Protein AF-A0A942EZS2-F1 (afdb_monomer_lite)

Sequence (96 aa):
MRIENKTNKWTDYYDQADIFEELIEGPIHFNLDPRLKQDILSKRTKRKLKNMAIK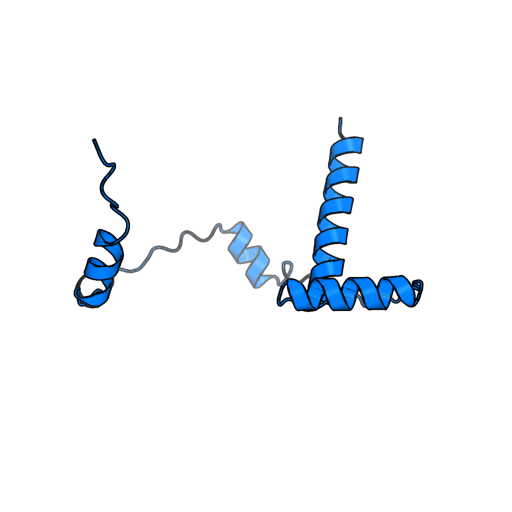MDPLQVIAIRKLATKKSIPYQTLIRHWLSEMIKKELTLNRA

Radius of gyration: 23.3 Å; chains: 1; bounding box: 44×50×49 Å

pLDDT: mean 74.41, std 16.74, range [34.81, 95.38]

Secondary structure (DSSP, 8-state):
-----TTHHHHHHHHHS-TTTT-----------HHHHHHHHTTTT-PPP--------HHHHHHHHHHHHHTTS-HHHHHHHHHHHHHHHHHHHTT-

Foldseek 3Di:
DDDDDPPVPVVVCVVPDPCVVVDDPDPPPPPQPPVNVCCVVVVVVCPDDDDDDDDDDPVVVVVLCVVCVVVVHDSVVVVVVVVVVVVVVVVVVVVD

Structure (mmCIF, N/CA/C/O backbone):
data_AF-A0A942EZS2-F1
#
_entry.id   AF-A0A942EZS2-F1
#
loop_
_atom_site.group_PDB
_atom_site.id
_atom_site.type_symbol
_atom_site.label_atom_id
_atom_site.label_alt_id
_atom_site.label_comp_id
_atom_site.label_asym_id
_atom_site.label_entity_id
_atom_site.label_seq_id
_atom_site.pdbx_PDB_ins_code
_atom_site.Cartn_x
_atom_site.Cartn_y
_atom_site.Cartn_z
_atom_site.occupancy
_atom_site.B_iso_or_equiv
_atom_site.auth_seq_id
_atom_site.auth_comp_id
_atom_site.auth_asym_id
_atom_site.auth_atom_id
_atom_site.pdbx_PDB_model_num
ATOM 1 N N . MET A 1 1 ? 30.963 -31.418 22.775 1.00 39.69 1 MET A N 1
ATOM 2 C CA . MET A 1 1 ? 29.655 -31.905 23.269 1.00 39.69 1 MET A CA 1
ATOM 3 C C . MET A 1 1 ? 28.562 -31.078 22.609 1.00 39.69 1 MET A C 1
ATOM 5 O O . MET A 1 1 ? 28.713 -29.866 22.537 1.00 39.69 1 MET A O 1
ATOM 9 N N . ARG A 1 2 ? 27.555 -31.738 22.024 1.00 34.81 2 ARG A N 1
ATOM 10 C CA . ARG A 1 2 ? 26.492 -31.146 21.191 1.00 34.81 2 ARG A CA 1
ATOM 11 C C . ARG A 1 2 ? 25.511 -30.330 22.046 1.00 34.81 2 ARG A C 1
ATOM 13 O O . ARG A 1 2 ? 25.110 -30.797 23.103 1.00 34.81 2 ARG A O 1
ATOM 20 N N . ILE A 1 3 ? 25.123 -29.145 21.572 1.00 46.44 3 ILE A N 1
ATOM 21 C CA . ILE A 1 3 ? 24.017 -28.362 22.137 1.00 46.44 3 ILE A CA 1
ATOM 22 C C . ILE A 1 3 ? 22.734 -28.976 21.576 1.00 46.44 3 ILE A C 1
ATOM 24 O O . ILE A 1 3 ? 22.466 -28.890 20.381 1.00 46.44 3 ILE A O 1
ATOM 28 N N . GLU A 1 4 ? 22.009 -29.691 22.426 1.00 46.50 4 GLU A N 1
ATOM 29 C CA . GLU A 1 4 ? 20.779 -30.392 22.077 1.00 46.50 4 GLU A CA 1
ATOM 30 C C . GLU A 1 4 ? 19.629 -29.381 21.909 1.00 46.50 4 GLU A C 1
ATOM 32 O O . GLU A 1 4 ? 19.404 -28.506 22.750 1.00 46.50 4 GLU A O 1
ATOM 37 N N . ASN A 1 5 ? 18.949 -29.463 20.765 1.00 48.97 5 ASN A N 1
ATOM 38 C CA . ASN A 1 5 ? 17.930 -28.526 20.298 1.00 48.97 5 ASN A CA 1
ATOM 39 C C . ASN A 1 5 ? 16.706 -28.483 21.234 1.00 48.97 5 ASN A C 1
ATOM 41 O O . ASN A 1 5 ? 15.834 -29.344 21.175 1.00 48.97 5 ASN A O 1
ATOM 45 N N . LYS A 1 6 ? 16.581 -27.427 22.046 1.00 52.19 6 LYS A N 1
ATOM 46 C CA . LYS A 1 6 ? 15.390 -27.138 22.875 1.00 52.19 6 LYS A CA 1
ATOM 47 C C . LYS A 1 6 ? 14.187 -26.577 22.092 1.00 52.19 6 LYS A C 1
ATOM 49 O O . LYS A 1 6 ? 13.244 -26.088 22.704 1.00 52.19 6 LYS A O 1
ATOM 54 N N . THR A 1 7 ? 14.198 -26.618 20.762 1.00 52.44 7 THR A N 1
ATOM 55 C CA . THR A 1 7 ? 13.150 -26.012 19.921 1.00 52.44 7 THR A CA 1
ATOM 56 C C . THR A 1 7 ? 11.882 -26.858 19.793 1.00 52.44 7 THR A C 1
ATOM 58 O O . THR A 1 7 ? 10.835 -26.292 19.514 1.00 52.44 7 THR A O 1
ATOM 61 N N . ASN A 1 8 ? 11.934 -28.173 20.038 1.00 55.38 8 ASN A N 1
ATOM 62 C CA . ASN A 1 8 ? 10.757 -29.047 19.877 1.00 55.38 8 ASN A CA 1
ATOM 63 C C . ASN A 1 8 ? 9.812 -29.075 21.079 1.00 55.38 8 ASN A C 1
ATOM 65 O O . ASN A 1 8 ? 8.650 -29.430 20.942 1.00 55.38 8 ASN A O 1
ATOM 69 N N . LYS A 1 9 ? 10.280 -28.673 22.264 1.00 57.91 9 LYS A N 1
ATOM 70 C CA . LYS A 1 9 ? 9.515 -28.893 23.498 1.00 57.91 9 LYS A CA 1
ATOM 71 C C . LYS A 1 9 ? 8.252 -28.027 23.597 1.00 57.91 9 LYS A C 1
ATOM 73 O O . LYS A 1 9 ? 7.381 -28.322 24.402 1.00 57.91 9 LYS A O 1
ATOM 78 N N . TRP A 1 10 ? 8.182 -26.938 22.832 1.00 56.47 10 TRP A N 1
ATOM 79 C CA . TRP A 1 10 ? 7.019 -26.046 22.815 1.00 56.47 10 TRP A CA 1
ATOM 80 C C . TRP A 1 10 ? 5.993 -26.489 21.780 1.00 56.47 10 TRP A C 1
ATOM 82 O O . TRP A 1 10 ? 4.805 -26.435 22.058 1.00 56.47 10 TRP A O 1
ATOM 92 N N . THR A 1 11 ? 6.438 -26.971 20.620 1.00 61.53 11 THR A N 1
ATOM 93 C CA . THR A 1 11 ? 5.544 -27.499 19.583 1.00 61.53 11 THR A CA 1
ATOM 94 C C . THR A 1 11 ? 4.782 -28.715 20.101 1.00 61.53 11 THR A C 1
ATOM 96 O O . THR A 1 11 ? 3.559 -28.718 20.058 1.00 61.53 11 THR A O 1
ATOM 99 N N . ASP A 1 12 ? 5.485 -29.659 20.738 1.00 62.62 12 ASP A N 1
ATOM 100 C CA . ASP A 1 12 ? 4.857 -30.839 21.348 1.00 62.62 12 ASP A CA 1
ATOM 101 C C . ASP A 1 12 ? 3.870 -30.471 22.476 1.00 62.62 12 ASP A C 1
ATOM 103 O O . ASP A 1 12 ? 2.885 -31.171 22.691 1.00 62.62 12 ASP A O 1
ATOM 107 N N . TYR A 1 13 ? 4.110 -29.363 23.190 1.00 63.78 13 TYR A N 1
ATOM 108 C CA . TYR A 1 13 ? 3.221 -28.867 24.247 1.00 63.78 13 TYR A CA 1
ATOM 109 C C . TYR A 1 13 ? 1.907 -28.316 23.676 1.00 63.78 13 TYR A C 1
ATOM 111 O O . TYR A 1 13 ? 0.840 -28.676 24.160 1.00 63.78 13 TYR A O 1
ATOM 119 N N . TYR A 1 14 ? 1.973 -27.480 22.634 1.00 62.28 14 TYR A N 1
ATOM 120 C CA . TYR A 1 14 ? 0.783 -26.869 22.025 1.00 62.28 14 TYR A CA 1
ATOM 121 C C . TYR A 1 14 ? 0.005 -27.813 21.097 1.00 62.28 14 TYR A C 1
ATOM 123 O O . TYR A 1 14 ? -1.173 -27.564 20.859 1.00 62.28 14 TYR A O 1
ATOM 131 N N . ASP A 1 15 ? 0.633 -28.881 20.594 1.00 64.19 15 ASP A N 1
ATOM 132 C CA . ASP A 1 15 ? -0.040 -29.898 19.776 1.00 64.19 15 ASP A CA 1
ATOM 133 C C . ASP A 1 15 ? -0.781 -30.952 20.624 1.00 64.19 15 ASP A C 1
ATOM 135 O O . ASP A 1 15 ? -1.701 -31.595 20.119 1.00 64.19 15 ASP A O 1
ATOM 139 N N . GLN A 1 16 ? -0.394 -31.153 21.895 1.00 61.41 16 GLN A N 1
ATOM 140 C CA . GLN A 1 16 ? -0.980 -32.184 22.771 1.00 61.41 16 GLN A CA 1
ATOM 141 C C . GLN A 1 16 ? -1.814 -31.649 23.937 1.00 61.41 16 GLN A C 1
ATOM 143 O O . GLN A 1 16 ? -2.677 -32.375 24.432 1.00 61.41 16 GLN A O 1
ATOM 148 N N . ALA A 1 17 ? -1.567 -30.427 24.409 1.00 59.94 17 ALA A N 1
ATOM 149 C CA . ALA A 1 17 ? -2.365 -29.847 25.480 1.00 59.94 17 ALA A CA 1
ATOM 150 C C . ALA A 1 17 ? -3.665 -29.282 24.902 1.00 59.94 17 ALA A C 1
ATOM 152 O O . ALA A 1 17 ? -3.629 -28.449 23.996 1.00 59.94 17 ALA A O 1
ATOM 153 N N . ASP A 1 18 ? -4.810 -29.692 25.452 1.00 56.69 18 ASP A N 1
ATOM 154 C CA . ASP A 1 18 ? -6.087 -29.023 25.211 1.00 56.69 18 ASP A CA 1
ATOM 155 C C . ASP A 1 18 ? -6.059 -27.666 25.936 1.00 56.69 18 ASP A C 1
ATOM 157 O O . ASP A 1 18 ? -6.587 -27.481 27.031 1.00 56.69 18 ASP A O 1
ATOM 161 N N . ILE A 1 19 ? -5.329 -26.719 25.337 1.00 63.09 19 ILE A N 1
ATOM 162 C CA . ILE A 1 19 ? -5.031 -25.364 25.834 1.00 63.09 19 ILE A CA 1
ATOM 163 C C . ILE A 1 19 ? -6.287 -24.590 26.246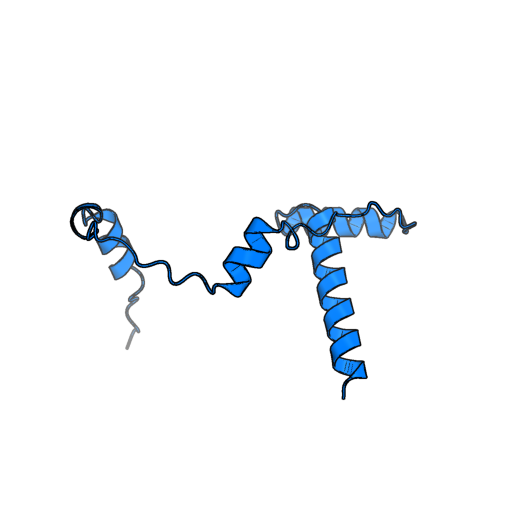 1.00 63.09 19 ILE A C 1
ATOM 165 O O . ILE A 1 19 ? -6.186 -23.600 26.967 1.00 63.09 19 ILE A O 1
ATOM 169 N N . PHE A 1 20 ? -7.462 -25.033 25.800 1.00 56.91 20 PHE A N 1
ATOM 170 C CA . PHE A 1 20 ? -8.746 -24.465 26.171 1.00 56.91 20 PHE A CA 1
ATOM 171 C C . PHE A 1 20 ? -9.121 -24.709 27.639 1.00 56.91 20 PHE A C 1
ATOM 173 O O . PHE A 1 20 ? -9.765 -23.840 28.218 1.00 56.91 20 PHE A O 1
ATOM 180 N N . GLU A 1 21 ? -8.681 -25.804 28.272 1.00 62.81 21 GLU A N 1
ATOM 181 C CA . GLU A 1 21 ? -8.928 -26.038 29.708 1.00 62.81 21 GLU A CA 1
ATOM 182 C C . GLU A 1 21 ? -8.060 -25.144 30.614 1.00 62.81 21 GLU A C 1
ATOM 184 O O . GLU A 1 21 ? -8.428 -24.861 31.754 1.00 62.81 21 GLU A O 1
ATOM 189 N N . GLU A 1 22 ? -6.924 -24.654 30.105 1.00 61.34 22 GLU A N 1
ATOM 190 C CA . GLU A 1 22 ? -6.008 -23.753 30.824 1.00 61.34 22 GLU A CA 1
ATOM 191 C C . GLU A 1 22 ? -6.433 -22.273 30.724 1.00 61.34 22 GLU A C 1
ATOM 193 O O . GLU A 1 22 ? -5.912 -21.407 31.437 1.00 61.34 22 GLU A O 1
ATOM 198 N N . LEU A 1 23 ? -7.399 -21.961 29.852 1.00 61.97 23 LEU A N 1
ATOM 199 C CA . LEU A 1 23 ? -7.966 -20.624 29.729 1.00 61.97 23 LEU A CA 1
ATOM 200 C C . LEU A 1 23 ? -8.871 -20.338 30.927 1.00 61.97 23 LEU A C 1
ATOM 202 O O . LEU A 1 23 ? -10.034 -20.724 30.984 1.00 61.97 23 LEU A O 1
ATOM 206 N N . ILE A 1 24 ? -8.341 -19.585 31.885 1.00 65.19 24 ILE A N 1
ATOM 207 C CA . ILE A 1 24 ? -9.144 -19.009 32.959 1.00 65.19 24 ILE A CA 1
ATOM 208 C C . ILE A 1 24 ? -10.090 -17.976 32.328 1.00 65.19 24 ILE A C 1
ATOM 210 O O . ILE A 1 24 ? -9.666 -16.871 31.980 1.00 65.19 24 ILE A O 1
ATOM 214 N N . GLU A 1 25 ? -11.376 -18.313 32.207 1.00 56.91 25 GLU A N 1
ATOM 215 C CA 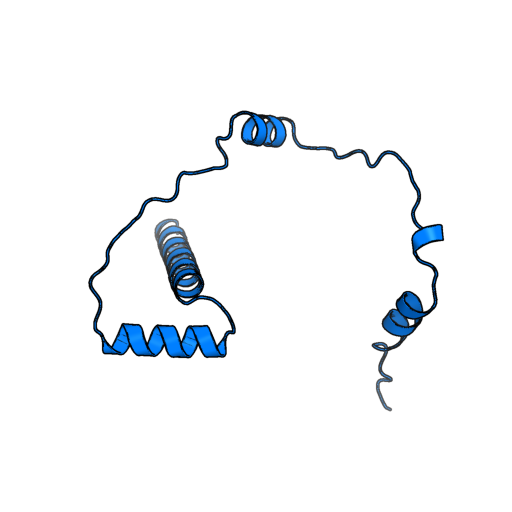. GLU A 1 25 ? -12.462 -17.385 31.853 1.00 56.91 25 GLU A CA 1
ATOM 216 C C . GLU A 1 25 ? -12.740 -16.402 33.008 1.00 56.91 25 GLU A C 1
ATOM 218 O O . GLU A 1 25 ? -13.814 -16.344 33.601 1.00 56.91 25 GLU A O 1
ATOM 223 N N . GLY A 1 26 ? -11.727 -15.626 33.382 1.00 62.16 26 GLY A N 1
ATOM 224 C CA . GLY A 1 26 ? -11.873 -14.476 34.261 1.00 62.16 26 GLY A CA 1
ATOM 225 C C . GLY A 1 26 ? -12.143 -13.217 33.437 1.00 62.16 26 GLY A C 1
ATOM 226 O O . GLY A 1 26 ? -11.694 -13.125 32.290 1.00 62.16 26 GLY A O 1
ATOM 227 N N . PRO A 1 27 ? -12.825 -12.197 33.989 1.00 51.84 27 PRO A N 1
ATOM 228 C CA . PRO A 1 27 ? -12.876 -10.891 33.352 1.00 51.84 27 PRO A CA 1
ATOM 229 C C . PRO A 1 27 ? -11.444 -10.361 33.229 1.00 51.84 27 PRO A C 1
ATOM 231 O O . PRO A 1 27 ? -10.840 -9.912 34.204 1.00 51.84 27 PRO A O 1
ATOM 234 N N . IL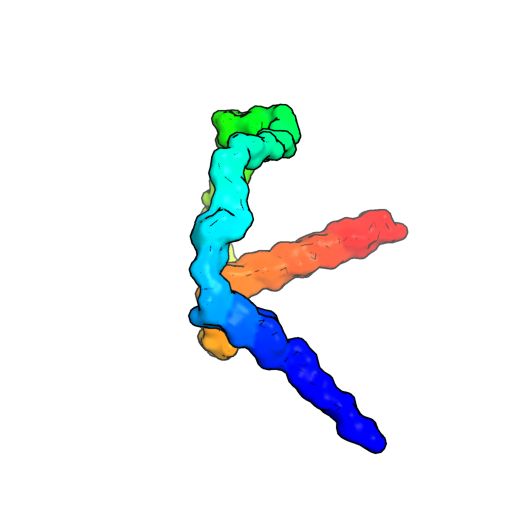E A 1 28 ? -10.884 -10.423 32.019 1.00 59.69 28 ILE A N 1
ATOM 235 C CA . ILE A 1 28 ? -9.620 -9.765 31.705 1.00 59.69 28 ILE A CA 1
ATOM 236 C C . ILE A 1 28 ? -9.885 -8.276 31.904 1.00 59.69 28 ILE A C 1
ATOM 238 O O . ILE A 1 28 ? -10.581 -7.638 31.111 1.00 59.69 28 ILE A O 1
ATOM 242 N N . HIS A 1 29 ? -9.371 -7.720 33.000 1.00 52.34 29 HIS A N 1
ATOM 243 C CA . HIS A 1 29 ? -9.409 -6.287 33.238 1.00 52.34 29 HIS A CA 1
ATOM 244 C C . HIS A 1 29 ? -8.509 -5.614 32.199 1.00 52.34 29 HIS A C 1
ATOM 246 O O . HIS A 1 29 ? -7.321 -5.381 32.419 1.00 52.34 29 HIS A O 1
ATOM 252 N N . PHE A 1 30 ? -9.084 -5.300 31.038 1.00 55.84 30 PHE A N 1
ATOM 253 C CA . PHE A 1 30 ? -8.478 -4.408 30.066 1.00 55.84 30 PHE A CA 1
ATOM 254 C C . PHE A 1 30 ? -8.372 -3.032 30.720 1.00 55.84 30 PHE A C 1
ATOM 256 O O . PHE A 1 30 ? -9.324 -2.249 30.713 1.00 55.84 30 PHE A O 1
ATOM 263 N N . ASN A 1 31 ? -7.218 -2.734 31.315 1.00 61.28 31 ASN A N 1
ATOM 264 C CA . ASN A 1 31 ? -6.914 -1.394 31.793 1.00 61.28 31 ASN A CA 1
ATOM 265 C C . ASN A 1 31 ? -6.599 -0.512 30.577 1.00 61.28 31 ASN A C 1
ATOM 267 O O . ASN A 1 31 ? -5.447 -0.241 30.242 1.00 61.28 31 ASN A O 1
ATOM 271 N N . LEU A 1 32 ? -7.647 -0.163 29.834 1.00 59.38 32 LEU A N 1
ATOM 272 C CA . LEU A 1 32 ? -7.548 0.729 28.696 1.00 59.38 32 LEU A CA 1
ATOM 273 C C . LEU A 1 32 ? -7.358 2.141 29.249 1.00 59.38 32 LEU A C 1
ATOM 275 O O . LEU A 1 32 ? -8.276 2.673 29.876 1.00 59.38 32 LEU A O 1
ATOM 279 N N . ASP A 1 33 ? -6.182 2.731 29.013 1.00 74.06 33 ASP A N 1
ATOM 280 C CA . ASP A 1 33 ? -5.887 4.117 29.392 1.00 74.06 33 ASP A CA 1
ATOM 281 C C . ASP A 1 33 ? -7.091 5.010 29.016 1.00 74.06 33 ASP A C 1
ATOM 283 O O . ASP A 1 33 ? -7.515 5.009 27.849 1.00 74.06 33 ASP A O 1
ATOM 287 N N . PRO A 1 34 ? -7.679 5.757 29.971 1.00 72.88 34 PRO A N 1
ATOM 288 C CA . PRO A 1 34 ? -8.810 6.642 29.713 1.00 72.88 34 PRO A CA 1
ATOM 289 C C . PRO A 1 34 ? -8.583 7.592 28.529 1.00 72.88 34 PRO A C 1
ATOM 291 O O . PRO A 1 34 ? -9.534 7.910 27.811 1.00 72.88 34 PRO A O 1
ATOM 294 N N . ARG A 1 35 ? -7.332 8.000 28.276 1.00 69.88 35 ARG A N 1
ATOM 295 C CA . ARG A 1 35 ? -6.944 8.817 27.116 1.00 69.88 35 ARG A CA 1
ATOM 296 C C . ARG A 1 35 ? -7.087 8.041 25.811 1.00 69.88 35 ARG A C 1
ATOM 298 O O . ARG A 1 35 ? -7.720 8.528 24.880 1.00 69.88 35 ARG A O 1
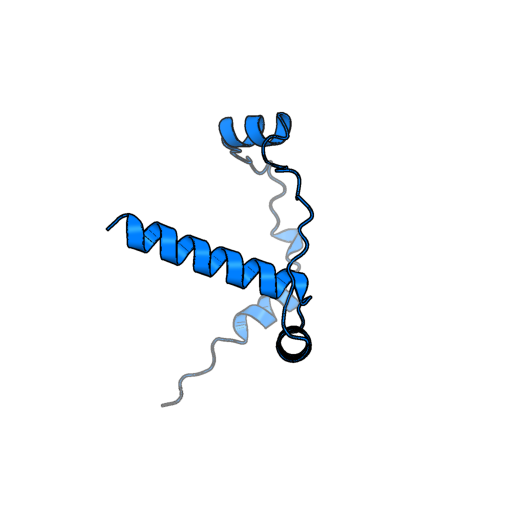ATOM 305 N N . LEU A 1 36 ? -6.594 6.803 25.770 1.00 65.75 36 LEU A N 1
ATOM 306 C CA . LEU A 1 36 ? -6.726 5.914 24.614 1.00 65.75 36 LEU A CA 1
ATOM 307 C C . LEU A 1 36 ? -8.201 5.602 24.318 1.00 65.75 36 LEU A C 1
ATOM 309 O O . LEU A 1 36 ? -8.621 5.640 23.162 1.00 65.75 36 LEU A O 1
ATOM 313 N N . LYS A 1 37 ? -9.015 5.376 25.358 1.00 74.75 37 LYS A N 1
ATOM 314 C CA . LYS A 1 37 ? -10.471 5.206 25.230 1.00 74.75 37 LYS A CA 1
ATOM 315 C C . LYS A 1 37 ? -11.124 6.435 24.595 1.00 74.75 37 LYS A C 1
ATOM 317 O O . LYS A 1 37 ? -11.923 6.292 23.669 1.00 74.75 37 LYS A O 1
ATOM 322 N N . GLN A 1 38 ? -10.780 7.637 25.060 1.00 74.25 38 GLN A N 1
ATOM 323 C CA . GLN A 1 38 ? -11.300 8.881 24.489 1.00 74.25 38 GLN A CA 1
ATOM 324 C C . GLN A 1 38 ? -10.819 9.119 23.055 1.00 74.25 38 GLN A C 1
ATOM 326 O O . GLN A 1 38 ? -11.607 9.566 22.224 1.00 74.25 38 GLN A O 1
ATOM 331 N N . ASP A 1 39 ? -9.578 8.780 22.717 1.00 68.25 39 ASP A N 1
ATOM 332 C CA . ASP A 1 39 ? -9.050 8.907 21.354 1.00 68.25 39 ASP A CA 1
ATOM 333 C C . ASP A 1 39 ? -9.739 7.949 20.369 1.00 68.25 39 ASP A C 1
ATOM 335 O O . ASP A 1 39 ? -10.079 8.344 19.247 1.00 68.25 39 ASP A O 1
ATOM 339 N N . ILE A 1 40 ? -10.030 6.719 20.813 1.00 69.88 40 ILE A N 1
ATOM 340 C CA . ILE A 1 40 ? -10.802 5.727 20.052 1.00 69.88 40 ILE A CA 1
ATOM 341 C C . ILE A 1 40 ? -12.240 6.217 19.841 1.00 69.88 40 ILE A C 1
ATOM 343 O O . ILE A 1 40 ? -12.719 6.255 18.703 1.00 69.88 40 ILE A O 1
ATOM 347 N N . LEU A 1 41 ? -12.921 6.631 20.917 1.00 76.50 41 LEU A N 1
ATOM 348 C CA . LEU A 1 41 ? -14.310 7.105 20.868 1.00 76.50 41 LEU A CA 1
ATOM 349 C C . LEU A 1 41 ? -14.456 8.384 20.037 1.00 76.50 41 LEU A C 1
ATOM 351 O O . LEU A 1 41 ? -15.383 8.510 19.240 1.00 76.50 41 LEU A O 1
ATOM 355 N N . SER A 1 42 ? -13.506 9.309 20.164 1.00 70.81 42 SER A N 1
ATOM 356 C CA . SER A 1 42 ? -13.485 10.562 19.404 1.00 70.81 42 SER A CA 1
ATOM 357 C C . SER A 1 42 ? -13.076 10.382 17.939 1.00 70.81 42 SER A C 1
ATOM 359 O O . SER A 1 42 ? -13.037 11.359 17.190 1.00 70.81 42 SER A O 1
ATOM 361 N N . LYS A 1 43 ? -12.767 9.148 17.507 1.00 61.91 43 LYS A N 1
ATOM 362 C CA . LYS A 1 43 ? -12.296 8.802 16.155 1.00 61.91 43 LYS A CA 1
ATOM 363 C C . LYS A 1 43 ? -11.058 9.599 15.708 1.00 61.91 43 LYS A C 1
ATOM 365 O O . LYS A 1 43 ? -10.711 9.555 14.525 1.00 61.91 43 LYS A O 1
ATOM 370 N N . ARG A 1 44 ? -10.348 10.276 16.625 1.00 60.25 44 ARG A N 1
ATOM 371 C CA . ARG A 1 44 ? -9.139 11.077 16.336 1.00 60.25 44 ARG A CA 1
ATOM 372 C C . ARG A 1 44 ? -8.000 10.218 15.788 1.00 60.25 44 ARG A C 1
ATOM 374 O O . ARG A 1 44 ? -7.163 10.706 15.030 1.00 60.25 44 ARG A O 1
ATOM 381 N N . THR A 1 45 ? -8.007 8.923 16.101 1.00 58.06 45 THR A N 1
ATOM 382 C CA . THR A 1 45 ? -7.009 7.947 15.645 1.00 58.06 45 THR A CA 1
ATOM 383 C C . THR A 1 45 ? -7.122 7.627 14.150 1.00 58.06 45 THR A C 1
ATOM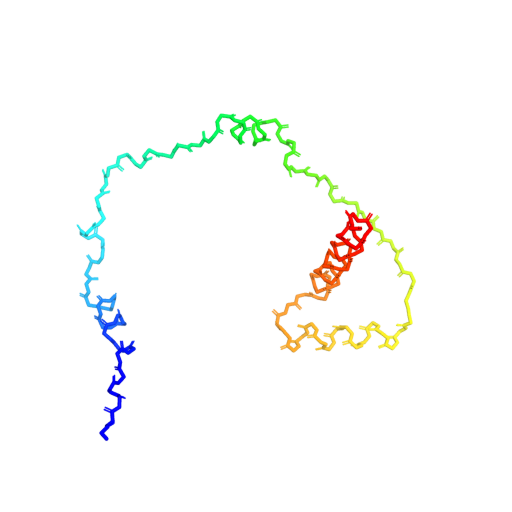 385 O O . THR A 1 45 ? -6.128 7.258 13.523 1.00 58.06 45 THR A O 1
ATOM 388 N N . LYS A 1 46 ? -8.294 7.821 13.522 1.00 57.97 46 LYS A N 1
ATOM 389 C CA . LYS A 1 46 ? -8.463 7.640 12.071 1.00 57.97 46 LYS A CA 1
ATOM 390 C C . LYS A 1 46 ? -8.061 8.917 11.335 1.00 57.97 46 LYS A C 1
ATOM 392 O O . LYS A 1 46 ? -8.902 9.623 10.778 1.00 57.97 46 LYS A O 1
ATOM 397 N N . ARG A 1 47 ? -6.758 9.219 11.306 1.00 64.31 47 ARG A N 1
ATOM 398 C CA . ARG A 1 47 ? -6.235 10.236 10.381 1.00 64.31 47 ARG A CA 1
ATOM 399 C C . ARG A 1 47 ? -6.649 9.835 8.965 1.00 64.31 47 ARG A C 1
ATOM 401 O O . ARG A 1 47 ? -6.277 8.760 8.495 1.00 64.31 47 ARG A O 1
ATOM 408 N N . LYS A 1 48 ? -7.452 10.674 8.306 1.00 69.56 48 LYS A N 1
ATOM 409 C CA . LYS A 1 48 ? -7.910 10.414 6.938 1.00 69.56 48 LYS A CA 1
ATOM 410 C C . LYS A 1 48 ? -6.686 10.327 6.027 1.00 69.56 48 LYS A C 1
ATOM 412 O O . LYS A 1 48 ? -5.895 11.270 5.961 1.00 69.56 48 LYS A O 1
ATOM 417 N N . LEU A 1 49 ? -6.523 9.188 5.357 1.00 78.50 49 LEU A N 1
ATOM 418 C CA . LEU A 1 49 ? -5.506 9.024 4.325 1.00 78.50 49 LEU A CA 1
ATOM 419 C C . LEU A 1 49 ? -5.789 10.029 3.204 1.00 78.50 49 LEU A C 1
ATOM 421 O O . LEU A 1 49 ? -6.938 10.190 2.794 1.00 78.50 49 LEU A O 1
ATOM 425 N N . LYS A 1 50 ? -4.749 10.723 2.741 1.00 83.12 50 LYS A N 1
ATOM 426 C CA . LYS A 1 50 ? -4.831 11.631 1.595 1.00 83.12 50 LYS A CA 1
ATOM 427 C C . LYS A 1 50 ? -4.176 10.967 0.392 1.00 83.12 50 LYS A C 1
ATOM 429 O O . LYS A 1 50 ? -3.078 10.425 0.516 1.00 83.12 50 LYS A O 1
ATOM 434 N N . ASN A 1 51 ? -4.845 11.031 -0.754 1.00 86.12 51 ASN A N 1
ATOM 435 C CA . ASN A 1 51 ? -4.282 10.571 -2.017 1.00 86.12 51 ASN A CA 1
ATOM 436 C C . ASN A 1 51 ? -3.241 11.585 -2.497 1.00 86.12 51 ASN A C 1
ATOM 438 O O . ASN A 1 51 ? -3.481 12.790 -2.452 1.00 86.12 51 ASN A O 1
ATOM 442 N N . MET A 1 52 ? -2.093 11.093 -2.955 1.00 84.81 52 MET A N 1
ATOM 443 C CA . MET A 1 52 ? -1.052 11.901 -3.582 1.00 84.81 52 MET A CA 1
ATOM 444 C C . MET A 1 52 ? -0.552 11.199 -4.837 1.00 84.81 52 MET A C 1
ATOM 446 O O . MET A 1 52 ? -0.402 9.977 -4.847 1.00 84.81 52 MET A O 1
ATOM 450 N N . ALA A 1 53 ? -0.301 11.976 -5.884 1.00 89.81 53 ALA A N 1
ATOM 451 C CA . ALA A 1 53 ? 0.324 11.501 -7.107 1.00 89.81 53 ALA A CA 1
ATOM 452 C C . ALA A 1 53 ? 1.774 11.989 -7.134 1.00 89.81 53 ALA A C 1
ATOM 454 O O . ALA A 1 53 ? 2.031 13.175 -6.939 1.00 89.81 53 ALA A O 1
ATOM 455 N N . ILE A 1 54 ? 2.713 11.076 -7.372 1.00 87.88 54 ILE A N 1
ATOM 456 C CA . ILE A 1 54 ? 4.139 11.386 -7.496 1.00 87.88 54 ILE A CA 1
ATOM 457 C C . ILE A 1 54 ? 4.593 10.890 -8.865 1.00 87.88 54 ILE A C 1
ATOM 459 O O . ILE A 1 54 ? 4.355 9.734 -9.216 1.00 87.88 54 ILE A O 1
ATOM 463 N N . LYS A 1 55 ? 5.232 11.766 -9.646 1.00 92.44 55 LYS A N 1
ATOM 464 C CA . LYS A 1 55 ? 5.896 11.365 -10.889 1.00 92.44 55 LYS A CA 1
ATOM 465 C C . LYS A 1 55 ? 7.207 10.671 -10.540 1.00 92.44 55 LYS A C 1
ATOM 467 O O . LYS A 1 55 ? 7.968 11.169 -9.717 1.00 92.44 55 LYS A O 1
ATOM 472 N N . MET A 1 56 ? 7.460 9.534 -11.168 1.00 90.38 56 MET A N 1
ATOM 473 C CA . MET A 1 56 ? 8.638 8.710 -10.926 1.00 90.38 56 MET A CA 1
ATOM 474 C C . MET A 1 56 ? 9.087 8.063 -12.229 1.00 90.38 56 MET A C 1
ATOM 476 O O . MET A 1 56 ? 8.273 7.835 -13.126 1.00 90.38 56 MET A O 1
ATOM 480 N N . ASP A 1 57 ? 10.380 7.777 -12.322 1.00 93.81 57 ASP A N 1
ATOM 481 C CA . ASP A 1 57 ? 10.955 7.087 -13.471 1.00 93.81 57 ASP A CA 1
ATOM 482 C C . ASP A 1 57 ? 10.316 5.685 -13.617 1.00 93.81 57 ASP A C 1
ATOM 484 O O . ASP A 1 57 ? 10.268 4.931 -12.632 1.00 93.81 57 ASP A O 1
ATOM 488 N N . PRO A 1 58 ? 9.828 5.302 -14.814 1.00 93.06 58 PRO A N 1
ATOM 489 C CA . PRO A 1 58 ? 9.302 3.965 -15.081 1.00 93.06 58 PRO A CA 1
ATOM 490 C C . PRO A 1 58 ? 10.214 2.821 -14.616 1.00 93.06 58 PRO A C 1
ATOM 492 O O . PRO A 1 58 ? 9.720 1.813 -14.102 1.00 93.06 58 PRO A O 1
ATOM 495 N N . LEU A 1 59 ? 11.538 2.970 -14.729 1.00 92.94 59 LEU A N 1
ATOM 496 C CA . LEU A 1 59 ? 12.491 1.950 -14.283 1.00 92.94 59 LEU A CA 1
ATOM 497 C C . LEU A 1 59 ? 12.437 1.750 -12.763 1.00 92.94 59 LEU A C 1
ATOM 499 O O . LEU A 1 59 ? 12.465 0.615 -12.276 1.00 92.94 59 LEU A O 1
ATOM 503 N N . GLN A 1 60 ? 12.269 2.838 -12.010 1.00 89.12 60 GLN A N 1
ATOM 504 C CA . GLN A 1 60 ? 12.111 2.791 -10.557 1.00 89.12 60 GLN A CA 1
ATOM 505 C C . GLN A 1 60 ? 10.784 2.134 -10.161 1.00 89.12 60 GLN A C 1
ATOM 507 O O . GLN A 1 60 ? 10.757 1.330 -9.229 1.00 89.12 60 GLN A O 1
ATOM 512 N N . VAL A 1 61 ? 9.693 2.393 -10.897 1.00 90.94 61 VAL A N 1
ATOM 513 C CA . VAL A 1 61 ? 8.396 1.719 -10.672 1.00 90.94 61 VAL A CA 1
ATOM 514 C C . VAL A 1 61 ? 8.560 0.206 -10.781 1.00 90.94 61 VAL A C 1
ATOM 516 O O . VAL A 1 61 ? 8.109 -0.545 -9.911 1.00 90.94 61 VAL A O 1
ATOM 519 N N . ILE A 1 62 ? 9.226 -0.251 -11.841 1.00 93.25 62 ILE A N 1
ATOM 520 C CA . ILE A 1 62 ? 9.448 -1.676 -12.098 1.00 93.25 62 ILE A CA 1
ATOM 521 C C . ILE A 1 62 ? 10.299 -2.291 -10.984 1.00 93.25 62 ILE A C 1
ATOM 523 O O . ILE A 1 62 ? 9.946 -3.352 -10.460 1.00 93.25 62 ILE A O 1
ATOM 527 N N . ALA A 1 63 ? 11.385 -1.624 -10.587 1.00 93.31 63 ALA A N 1
ATOM 528 C CA . ALA A 1 63 ? 12.257 -2.091 -9.515 1.00 93.31 63 ALA A CA 1
ATOM 529 C C . ALA A 1 63 ? 11.498 -2.251 -8.188 1.00 93.31 63 ALA A C 1
ATOM 531 O O . ALA A 1 63 ? 11.588 -3.299 -7.544 1.00 93.31 63 ALA A O 1
ATOM 532 N N . ILE A 1 64 ? 10.680 -1.262 -7.813 1.00 93.19 64 ILE A N 1
ATOM 533 C CA . ILE A 1 64 ? 9.884 -1.304 -6.580 1.00 93.19 64 ILE A CA 1
ATOM 534 C C . ILE A 1 64 ? 8.867 -2.446 -6.622 1.00 93.19 64 ILE A C 1
ATOM 536 O O . ILE A 1 64 ? 8.732 -3.174 -5.640 1.00 93.19 64 ILE A O 1
ATOM 540 N N . ARG A 1 65 ? 8.184 -2.664 -7.753 1.00 92.19 65 ARG A N 1
ATOM 541 C CA . ARG A 1 65 ? 7.234 -3.784 -7.893 1.00 92.19 65 ARG A CA 1
ATOM 542 C C . ARG A 1 65 ? 7.926 -5.141 -7.756 1.00 92.19 65 ARG A C 1
ATOM 544 O O . ARG A 1 65 ? 7.404 -6.018 -7.066 1.00 92.19 65 ARG A O 1
ATOM 551 N N . LYS A 1 66 ? 9.113 -5.310 -8.349 1.00 94.56 66 LYS A N 1
ATOM 552 C CA . LYS A 1 66 ? 9.917 -6.537 -8.205 1.00 94.56 66 LYS A CA 1
ATOM 553 C C . LYS A 1 66 ? 10.335 -6.769 -6.751 1.00 94.56 66 LYS A C 1
ATOM 555 O O . LYS A 1 66 ? 10.181 -7.874 -6.235 1.00 94.56 66 LYS A O 1
ATOM 560 N N . LEU A 1 67 ? 10.803 -5.723 -6.069 1.00 93.75 67 LEU A N 1
ATOM 561 C CA . LEU A 1 67 ? 11.202 -5.791 -4.659 1.00 93.75 67 LEU A CA 1
ATOM 562 C C . LEU A 1 67 ? 10.024 -6.103 -3.730 1.00 93.75 67 LEU A C 1
ATOM 564 O O . LEU A 1 67 ? 10.167 -6.912 -2.815 1.00 93.75 67 LEU A O 1
ATOM 568 N N . ALA A 1 68 ? 8.865 -5.501 -3.984 1.00 93.69 68 ALA A N 1
ATOM 569 C CA . ALA A 1 68 ? 7.639 -5.746 -3.234 1.00 93.69 68 ALA A CA 1
ATOM 570 C C . ALA A 1 68 ? 7.172 -7.203 -3.379 1.00 93.69 68 ALA A C 1
ATOM 572 O O . ALA A 1 68 ? 6.900 -7.866 -2.381 1.00 93.69 68 ALA A O 1
ATOM 573 N N . THR A 1 69 ? 7.210 -7.729 -4.608 1.00 93.69 69 THR A N 1
ATOM 574 C CA . THR A 1 69 ? 6.890 -9.135 -4.906 1.00 93.69 69 THR A CA 1
ATOM 575 C C . THR A 1 69 ? 7.835 -10.083 -4.169 1.00 93.69 69 THR A C 1
ATOM 577 O O . THR A 1 69 ? 7.380 -11.003 -3.498 1.00 93.69 69 THR A O 1
ATOM 580 N N . LYS A 1 70 ? 9.150 -9.818 -4.199 1.00 95.38 70 LYS A N 1
ATOM 581 C CA . LYS A 1 70 ? 10.148 -10.618 -3.466 1.00 95.38 70 LYS A CA 1
ATOM 582 C C . LYS A 1 70 ? 9.916 -10.611 -1.950 1.00 95.38 70 LYS A C 1
ATOM 584 O O . LYS A 1 70 ? 10.231 -11.584 -1.277 1.00 95.38 70 LYS A O 1
ATOM 589 N N . LYS A 1 71 ? 9.390 -9.511 -1.411 1.00 90.38 71 LYS A N 1
ATOM 590 C CA . LYS A 1 71 ? 9.064 -9.356 0.013 1.00 90.38 71 LYS A CA 1
ATOM 591 C C . LYS A 1 71 ? 7.635 -9.796 0.359 1.00 90.38 71 LYS A C 1
ATOM 593 O O . LYS A 1 71 ? 7.239 -9.625 1.504 1.00 90.38 71 LYS A O 1
ATOM 598 N N . SER A 1 72 ? 6.876 -10.338 -0.600 1.00 94.12 72 SER A N 1
ATOM 599 C CA . SER A 1 72 ? 5.475 -10.750 -0.440 1.00 94.12 72 SER A CA 1
ATOM 600 C C . SER A 1 72 ? 4.572 -9.668 0.179 1.00 94.12 72 SER A C 1
ATOM 602 O O . SER A 1 72 ? 3.673 -9.961 0.966 1.00 94.12 72 SER A O 1
ATOM 604 N N . ILE A 1 73 ? 4.813 -8.400 -0.172 1.00 93.31 73 ILE A N 1
ATOM 605 C CA . ILE A 1 73 ? 4.049 -7.240 0.314 1.00 93.31 73 ILE A CA 1
ATOM 606 C C . ILE A 1 73 ? 3.599 -6.356 -0.856 1.00 93.31 73 ILE A C 1
ATOM 608 O O . ILE A 1 73 ? 4.294 -6.285 -1.871 1.00 93.31 73 ILE A O 1
ATOM 612 N N . PRO A 1 74 ? 2.476 -5.623 -0.739 1.00 94.50 74 PRO A N 1
ATOM 613 C CA . PRO A 1 74 ? 2.067 -4.659 -1.758 1.00 94.50 74 PRO A CA 1
ATOM 614 C C . PRO A 1 74 ? 3.099 -3.538 -1.944 1.00 94.50 74 PRO A C 1
ATOM 616 O O . PRO A 1 74 ? 3.663 -3.024 -0.973 1.00 94.50 74 PRO A O 1
ATOM 619 N N . TYR A 1 75 ? 3.314 -3.099 -3.188 1.00 93.88 75 TYR A N 1
ATOM 620 C CA . TYR A 1 75 ? 4.303 -2.058 -3.493 1.00 93.88 75 TYR A CA 1
ATOM 621 C C . TYR A 1 75 ? 3.969 -0.716 -2.827 1.00 93.88 75 TYR A C 1
ATOM 623 O O . TYR A 1 75 ? 4.873 -0.006 -2.394 1.00 93.88 75 TYR A O 1
ATOM 631 N N . GLN A 1 76 ? 2.681 -0.392 -2.667 1.00 91.44 76 GLN A N 1
ATOM 632 C CA . GLN A 1 76 ? 2.233 0.805 -1.953 1.00 91.44 76 GLN A CA 1
ATOM 633 C C . GLN A 1 76 ? 2.651 0.763 -0.477 1.00 91.44 76 GLN A C 1
ATOM 635 O O . GLN A 1 76 ? 3.090 1.773 0.073 1.00 91.44 76 GLN A O 1
ATOM 640 N N . THR A 1 77 ? 2.554 -0.410 0.158 1.00 93.31 77 THR A N 1
ATOM 641 C CA . THR A 1 77 ? 2.965 -0.621 1.552 1.00 93.31 77 THR A CA 1
ATOM 642 C C . THR A 1 77 ? 4.474 -0.471 1.703 1.00 93.31 77 THR A C 1
ATOM 644 O O . THR A 1 77 ? 4.926 0.197 2.632 1.00 93.31 77 THR A O 1
ATOM 647 N N . LEU A 1 78 ? 5.250 -1.021 0.764 1.00 93.06 78 LEU A N 1
ATOM 648 C CA . LEU A 1 78 ? 6.707 -0.884 0.753 1.00 93.06 78 LEU A CA 1
ATOM 649 C C . LEU A 1 78 ? 7.140 0.585 0.646 1.00 93.06 78 LEU A C 1
ATOM 651 O O . LEU A 1 78 ? 7.927 1.052 1.467 1.00 93.06 78 LEU A O 1
ATOM 655 N N . ILE A 1 79 ? 6.576 1.327 -0.315 1.00 92.56 79 ILE A N 1
ATOM 656 C CA . ILE A 1 79 ? 6.863 2.759 -0.503 1.00 92.56 79 ILE A CA 1
ATOM 657 C C . ILE A 1 79 ? 6.513 3.541 0.765 1.00 92.56 79 ILE A C 1
ATOM 659 O O . ILE A 1 79 ? 7.307 4.348 1.246 1.00 92.56 79 ILE A O 1
ATOM 663 N N . ARG A 1 80 ? 5.337 3.279 1.344 1.00 91.12 80 ARG A N 1
ATOM 664 C CA . ARG A 1 80 ? 4.879 3.934 2.572 1.00 91.12 80 ARG A CA 1
ATOM 665 C C . ARG A 1 80 ? 5.806 3.664 3.756 1.00 91.12 80 ARG A C 1
ATOM 667 O O . ARG A 1 80 ? 6.061 4.577 4.543 1.00 91.12 80 ARG A O 1
ATOM 674 N N . HIS A 1 81 ? 6.285 2.431 3.895 1.00 92.06 81 HIS A N 1
ATOM 675 C CA . HIS A 1 81 ? 7.212 2.053 4.953 1.00 92.06 81 HIS A CA 1
ATOM 676 C C . HIS A 1 81 ? 8.543 2.798 4.811 1.00 92.06 81 HIS A C 1
ATOM 678 O O . HIS A 1 81 ? 8.949 3.483 5.746 1.00 92.06 81 HIS A O 1
ATOM 684 N N . TRP A 1 82 ? 9.166 2.762 3.628 1.00 93.62 82 TRP A N 1
ATOM 685 C CA . TRP A 1 82 ? 10.412 3.492 3.373 1.00 93.62 82 TRP A CA 1
ATOM 686 C C . TRP A 1 82 ? 10.270 4.996 3.585 1.00 93.62 82 TRP A C 1
ATOM 688 O O . TRP A 1 82 ? 11.112 5.592 4.248 1.00 93.62 82 TRP A O 1
ATOM 698 N N . LEU A 1 83 ? 9.184 5.599 3.093 1.00 91.62 83 LEU A N 1
ATOM 699 C CA . LEU A 1 83 ? 8.916 7.020 3.303 1.00 91.62 83 LEU A CA 1
ATOM 700 C C . LEU A 1 83 ? 8.834 7.361 4.796 1.00 91.62 83 LEU A C 1
ATOM 702 O O . LEU A 1 83 ? 9.409 8.348 5.239 1.00 91.62 83 LEU A O 1
ATOM 706 N N . SER A 1 84 ? 8.150 6.525 5.579 1.00 90.00 84 SER A N 1
ATOM 707 C CA . SER A 1 84 ? 8.014 6.732 7.024 1.00 90.00 84 SER A CA 1
ATOM 708 C C . SER A 1 84 ? 9.359 6.631 7.743 1.00 90.00 84 SER A C 1
ATOM 710 O O . SER A 1 84 ? 9.648 7.451 8.609 1.00 90.00 84 SER A O 1
ATOM 712 N N . GLU A 1 85 ? 10.185 5.649 7.382 1.00 92.19 85 GLU A N 1
ATOM 713 C CA . GLU A 1 85 ? 11.516 5.467 7.966 1.00 92.19 85 GLU A CA 1
ATOM 714 C C . GLU A 1 85 ? 12.459 6.622 7.617 1.00 92.19 85 GLU A C 1
ATOM 716 O O . GLU A 1 85 ? 13.147 7.131 8.497 1.00 92.19 85 GLU A O 1
ATOM 721 N N . MET A 1 86 ? 12.447 7.094 6.368 1.00 91.44 86 MET A N 1
ATOM 722 C CA . MET A 1 86 ? 13.254 8.248 5.961 1.00 91.44 86 MET A CA 1
ATOM 723 C C . MET A 1 86 ? 12.815 9.525 6.681 1.00 91.44 86 MET A C 1
ATOM 725 O O . MET A 1 86 ? 13.656 10.218 7.238 1.00 91.44 86 MET A O 1
ATOM 729 N N . ILE A 1 87 ? 11.507 9.795 6.771 1.00 90.75 87 ILE A N 1
ATOM 730 C CA . ILE A 1 87 ? 10.993 10.956 7.518 1.00 90.75 87 ILE A CA 1
ATOM 731 C C . ILE A 1 87 ? 11.428 10.901 8.986 1.00 90.75 87 ILE A C 1
ATOM 733 O O . ILE A 1 87 ? 11.858 11.912 9.534 1.00 90.75 87 ILE A O 1
ATOM 737 N N . LYS A 1 88 ? 11.331 9.733 9.635 1.00 89.56 88 LYS A N 1
ATOM 738 C CA . LYS A 1 88 ? 11.790 9.577 11.023 1.00 89.56 88 LYS A CA 1
ATOM 739 C C . LYS A 1 88 ? 13.275 9.894 11.152 1.00 89.56 88 LYS A C 1
ATOM 741 O O . LYS A 1 88 ? 13.625 10.647 12.051 1.00 89.56 88 LYS A O 1
ATOM 746 N N . LYS A 1 89 ? 14.111 9.350 10.258 1.00 92.19 89 LYS A N 1
ATOM 747 C CA . LYS A 1 89 ? 15.560 9.588 10.256 1.00 92.19 89 LYS A CA 1
ATOM 748 C C . LYS A 1 89 ? 15.884 11.076 10.156 1.00 92.19 89 LYS A C 1
ATOM 750 O O . LYS A 1 89 ? 16.612 11.577 11.005 1.00 92.19 89 LYS A O 1
ATOM 755 N N . GLU A 1 90 ? 15.283 11.783 9.202 1.00 90.00 90 GLU A N 1
ATOM 756 C CA . GLU A 1 90 ? 15.473 13.233 9.028 1.00 90.00 90 GLU A CA 1
ATOM 757 C C . GLU A 1 90 ? 15.025 14.027 10.267 1.00 90.00 90 GLU A C 1
ATOM 759 O O . GLU A 1 90 ? 15.726 14.915 10.747 1.00 90.00 90 GLU A O 1
ATOM 764 N N . LEU A 1 91 ? 13.877 13.672 10.856 1.00 87.38 91 LEU A N 1
ATOM 765 C CA . LEU A 1 91 ? 13.373 14.335 12.064 1.00 87.38 91 LEU A CA 1
ATOM 766 C C . LEU A 1 91 ? 14.236 14.073 13.303 1.00 87.38 91 LEU A C 1
ATOM 768 O O . LEU A 1 91 ? 14.299 14.930 14.182 1.00 87.38 91 LEU A O 1
ATOM 772 N N . THR A 1 92 ? 14.855 12.895 13.408 1.00 81.25 92 THR A N 1
ATOM 773 C CA . THR A 1 92 ? 15.793 12.588 14.495 1.00 81.25 92 THR A CA 1
ATOM 774 C C . THR A 1 92 ? 17.141 13.265 14.294 1.00 81.25 92 THR A C 1
ATOM 776 O O . THR A 1 92 ? 17.732 13.698 15.276 1.00 81.25 92 THR A O 1
ATOM 779 N N . LEU A 1 93 ? 17.599 13.401 13.046 1.00 72.62 93 LEU A N 1
ATOM 780 C CA . LEU A 1 93 ? 18.871 14.044 12.721 1.00 72.62 93 LEU A CA 1
ATOM 781 C C . LEU A 1 93 ? 18.811 15.563 12.947 1.00 72.62 93 LEU A C 1
ATOM 783 O O . LEU A 1 93 ? 19.763 16.132 13.452 1.00 72.62 93 LEU A O 1
ATOM 787 N N . ASN A 1 94 ? 17.666 16.198 12.677 1.00 58.56 94 ASN A N 1
ATOM 788 C CA . ASN A 1 94 ? 17.452 17.635 12.906 1.00 58.56 94 ASN A CA 1
ATOM 789 C C . ASN A 1 94 ? 17.119 18.014 14.364 1.00 58.56 94 ASN A C 1
ATOM 791 O O . ASN A 1 94 ? 16.832 19.178 14.643 1.00 58.56 94 ASN A O 1
ATOM 795 N N . ARG A 1 95 ? 17.064 17.045 15.286 1.00 55.50 95 ARG A N 1
ATOM 796 C CA . ARG A 1 95 ? 16.822 17.274 16.725 1.00 55.50 95 ARG A CA 1
ATOM 797 C C . ARG A 1 95 ? 18.070 17.074 17.591 1.00 55.50 95 ARG A C 1
ATOM 799 O O . ARG A 1 95 ? 17.965 17.254 18.803 1.00 55.50 95 ARG A O 1
ATOM 806 N N . ALA A 1 96 ? 19.186 16.679 16.983 1.00 47.97 96 ALA A N 1
ATOM 807 C CA . ALA A 1 96 ? 20.507 16.594 17.601 1.00 47.97 96 ALA A CA 1
ATOM 808 C C . ALA A 1 96 ? 21.336 17.820 17.202 1.00 47.97 96 ALA A C 1
ATOM 810 O O . ALA A 1 96 ? 22.131 18.269 18.053 1.00 47.97 96 ALA A O 1
#